Protein AF-A0A382XWC3-F1 (afdb_monomer)

Organism: NCBI:txid408172

Solvent-accessible surface area (backbone atoms only — not comparable to full-atom values): 7802 Å² total; per-residue (Å²): 135,81,82,85,75,78,82,78,72,97,61,86,46,73,66,57,49,52,51,48,48,70,73,66,54,62,66,80,67,69,74,65,76,71,93,67,71,87,77,62,79,82,80,73,81,84,57,98,76,73,51,72,69,55,53,49,58,57,54,60,39,31,88,66,60,92,92,63,77,82,90,62,53,86,86,63,60,82,65,39,48,73,59,50,51,52,49,53,51,52,50,49,54,46,72,76,36,83,48,70,73,55,54,47,51,58,58,52,48,58,53,52,54,51,68,75,75,108

InterPro domains:
  IPR006311 Twin-arginine translocation pathway, signal sequence [PS51318] (1-41)

Sequence (118 aa):
MAAHARRDGDGISRRSFARLLAAGGSAALLGKTGFAFERPAPLPQTPASPDEAFWRSVREQFPMPTNVSVMNAANLCPSSLPALEAMYENTKDVDGNPSFQNRAKMGEGKVNTRKILA

Foldseek 3Di:
DDDDDDPPDPDQDPVNVVVCPVVVDCPVVVPDDDPDDPAQDDQDPDDPDDDPVSVVSVVSQFPDDPPDDDPDPPPPHGDGVVVVVVVVVLVCQCVVDVDPVSVVVVVVVVVVVVVVVD

Radius of gyration: 25.12 Å; Cα contacts (8 Å, |Δi|>4): 28; chains: 1; bounding box: 53×58×64 Å

pLDDT: mean 82.53, std 16.06, range [37.34, 97.0]

Structure (mmCIF, N/CA/C/O backbone):
data_AF-A0A382XWC3-F1
#
_entry.id   AF-A0A382XWC3-F1
#
loop_
_atom_site.group_PDB
_atom_site.id
_atom_site.type_symbol
_atom_site.label_atom_id
_atom_site.label_alt_id
_atom_site.label_comp_id
_atom_site.label_asym_id
_atom_site.label_entity_id
_atom_site.label_seq_id
_atom_site.pdbx_PDB_ins_code
_atom_site.Cartn_x
_atom_site.Cartn_y
_atom_site.Cartn_z
_atom_site.occupancy
_atom_site.B_iso_or_equiv
_atom_site.auth_seq_id
_atom_site.auth_comp_id
_atom_site.auth_asym_id
_atom_site.auth_atom_id
_atom_site.pdbx_PDB_model_num
ATOM 1 N N . MET A 1 1 ? 34.381 -43.014 -46.987 1.00 37.34 1 MET A N 1
ATOM 2 C CA . MET A 1 1 ? 34.154 -43.193 -45.539 1.00 37.34 1 MET A CA 1
ATOM 3 C C . MET A 1 1 ? 33.486 -41.940 -44.989 1.00 37.34 1 MET A C 1
ATOM 5 O O . MET A 1 1 ? 34.043 -40.867 -45.143 1.00 37.34 1 MET A O 1
ATOM 9 N N . ALA A 1 2 ? 32.273 -42.133 -44.459 1.00 38.75 2 ALA A N 1
ATOM 10 C CA . ALA A 1 2 ? 31.451 -41.296 -43.575 1.00 38.75 2 ALA A CA 1
ATOM 11 C C . ALA A 1 2 ? 31.445 -39.759 -43.741 1.00 38.75 2 ALA A C 1
ATOM 13 O O . ALA A 1 2 ? 32.315 -39.048 -43.246 1.00 38.75 2 ALA A O 1
ATOM 14 N N . ALA A 1 3 ? 30.351 -39.252 -44.318 1.00 40.59 3 ALA A N 1
ATOM 15 C CA . ALA A 1 3 ? 29.879 -37.890 -44.099 1.00 40.59 3 ALA A CA 1
ATOM 16 C C . ALA A 1 3 ? 29.439 -37.730 -42.631 1.00 40.59 3 ALA A C 1
ATOM 18 O O . ALA A 1 3 ? 28.605 -38.493 -42.142 1.00 40.59 3 ALA A O 1
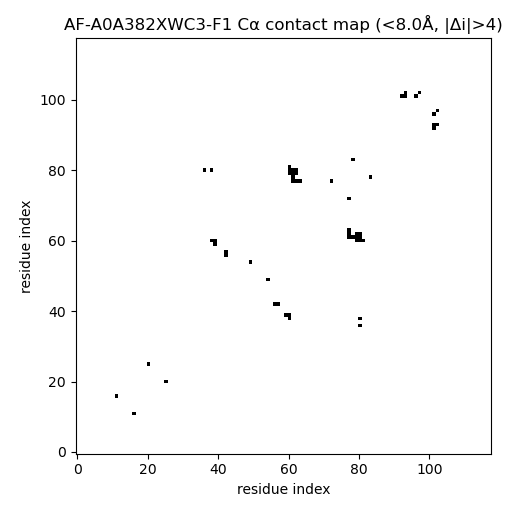ATOM 19 N N . HIS A 1 4 ? 29.993 -36.740 -41.930 1.00 38.38 4 HIS A N 1
ATOM 20 C CA . HIS A 1 4 ? 29.543 -36.359 -40.593 1.00 38.38 4 HIS A CA 1
ATOM 21 C C . HIS A 1 4 ? 28.141 -35.744 -40.683 1.00 38.38 4 HIS A C 1
ATOM 23 O O . HIS A 1 4 ? 27.975 -34.580 -41.051 1.00 38.38 4 HIS A O 1
ATOM 29 N N . ALA A 1 5 ? 27.126 -36.543 -40.351 1.00 47.28 5 ALA A N 1
ATOM 30 C CA . ALA A 1 5 ? 25.776 -36.063 -40.106 1.00 47.28 5 ALA A CA 1
ATOM 31 C C . ALA A 1 5 ? 25.809 -35.022 -38.975 1.00 47.28 5 ALA A C 1
ATOM 33 O O . ALA A 1 5 ? 26.353 -35.270 -37.894 1.00 47.28 5 ALA A O 1
ATOM 34 N N . ARG A 1 6 ? 25.246 -33.839 -39.240 1.00 48.06 6 ARG A N 1
ATOM 35 C CA . ARG A 1 6 ? 24.995 -32.827 -38.213 1.00 48.06 6 ARG A CA 1
ATOM 36 C C . ARG A 1 6 ? 24.064 -33.436 -37.165 1.00 48.06 6 ARG A C 1
ATOM 38 O O . ARG A 1 6 ? 23.028 -33.990 -37.514 1.00 48.06 6 ARG A O 1
ATOM 45 N N . ARG A 1 7 ? 24.434 -33.331 -35.886 1.00 52.31 7 ARG A N 1
ATOM 46 C CA . ARG A 1 7 ? 23.487 -33.520 -34.783 1.00 52.31 7 ARG A CA 1
ATOM 47 C C . ARG A 1 7 ? 22.491 -32.366 -34.842 1.00 52.31 7 ARG A C 1
ATOM 49 O O . ARG A 1 7 ? 22.808 -31.268 -34.389 1.00 52.31 7 ARG A O 1
ATOM 56 N N . ASP A 1 8 ? 21.323 -32.611 -35.417 1.00 52.09 8 ASP A N 1
ATOM 57 C CA . ASP A 1 8 ? 20.162 -31.763 -35.183 1.00 52.09 8 ASP A CA 1
ATOM 58 C C . ASP A 1 8 ? 19.783 -31.933 -33.709 1.00 52.09 8 ASP A C 1
ATOM 60 O O . ASP A 1 8 ? 19.476 -33.029 -33.248 1.00 52.09 8 ASP A O 1
ATOM 64 N N . GLY A 1 9 ? 19.955 -30.863 -32.935 1.00 56.34 9 GLY A N 1
ATOM 65 C CA . GLY A 1 9 ? 19.656 -30.861 -31.510 1.00 56.34 9 GLY A CA 1
ATOM 66 C C . GLY A 1 9 ? 18.159 -31.037 -31.276 1.00 56.34 9 GLY A C 1
ATOM 67 O O . GLY A 1 9 ? 17.361 -30.269 -31.813 1.00 56.34 9 GLY A O 1
ATOM 68 N N . ASP A 1 10 ? 17.812 -32.024 -30.450 1.00 62.78 10 ASP A N 1
ATOM 69 C CA . ASP A 1 10 ? 16.472 -32.320 -29.930 1.00 62.78 10 ASP A CA 1
ATOM 70 C C . ASP A 1 10 ? 15.902 -31.148 -29.114 1.00 62.78 10 ASP A C 1
ATOM 72 O O . ASP A 1 10 ? 15.874 -31.145 -27.883 1.00 62.78 10 ASP A O 1
ATOM 76 N N . GLY A 1 11 ? 15.453 -30.106 -29.806 1.00 68.19 11 GLY A N 1
ATOM 77 C CA . GLY A 1 11 ? 14.807 -28.950 -29.207 1.00 68.19 11 GLY A CA 1
ATOM 78 C C . GLY A 1 11 ? 13.677 -28.440 -30.087 1.00 68.19 11 GLY A C 1
ATOM 79 O O . GLY A 1 11 ? 13.766 -28.425 -31.316 1.00 68.19 11 GLY A O 1
ATOM 80 N N . ILE A 1 12 ? 12.595 -27.984 -29.459 1.00 78.69 12 ILE A N 1
ATOM 81 C CA . ILE A 1 12 ? 11.500 -27.321 -30.169 1.00 78.69 12 ILE A CA 1
ATOM 82 C C . ILE A 1 12 ? 12.063 -26.084 -30.884 1.00 78.69 12 ILE A C 1
ATOM 84 O O . ILE A 1 12 ? 12.542 -25.143 -30.252 1.00 78.69 12 ILE A O 1
ATOM 88 N N . SER A 1 13 ? 11.989 -26.066 -32.219 1.00 83.88 13 SER A N 1
ATOM 89 C CA . SER A 1 13 ? 12.416 -24.900 -32.999 1.00 83.88 13 SER A CA 1
ATOM 90 C C . SER A 1 13 ? 11.545 -23.677 -32.678 1.00 83.88 13 SER A C 1
ATOM 92 O O . SER A 1 13 ? 10.343 -23.809 -32.440 1.00 83.88 13 SER A O 1
ATOM 94 N N . ARG A 1 14 ? 12.108 -22.461 -32.763 1.00 81.69 14 ARG A N 1
ATOM 95 C CA . ARG A 1 14 ? 11.358 -21.198 -32.561 1.00 81.69 14 ARG A CA 1
ATOM 96 C C . ARG A 1 14 ? 10.089 -21.119 -33.419 1.00 81.69 14 ARG A C 1
ATOM 98 O O . ARG A 1 14 ? 9.064 -20.615 -32.975 1.00 81.69 14 ARG A O 1
ATOM 105 N N . ARG A 1 15 ? 10.152 -21.647 -34.646 1.00 82.88 15 ARG A N 1
ATOM 106 C CA . ARG A 1 15 ? 9.021 -21.700 -35.582 1.00 82.88 15 ARG A CA 1
ATOM 107 C C . ARG A 1 15 ? 7.958 -22.701 -35.131 1.00 82.88 15 ARG A C 1
ATOM 109 O O . ARG A 1 15 ? 6.772 -22.400 -35.226 1.00 82.88 15 ARG A O 1
ATOM 116 N N . SER A 1 16 ? 8.374 -23.872 -34.655 1.00 81.56 16 SER A N 1
ATOM 117 C CA . SER A 1 16 ? 7.466 -24.885 -34.106 1.00 81.56 16 SER A CA 1
ATOM 118 C C . SER A 1 16 ? 6.773 -24.364 -32.849 1.00 81.56 16 SER A C 1
ATOM 120 O O . SER A 1 16 ? 5.560 -24.492 -32.739 1.00 81.56 16 SER A O 1
ATOM 122 N N . PHE A 1 17 ? 7.514 -23.682 -31.971 1.00 83.25 17 PHE A N 1
ATOM 123 C CA . PHE A 1 17 ? 6.966 -22.997 -30.802 1.00 83.25 17 PHE A CA 1
ATOM 124 C C . PHE A 1 17 ? 5.944 -21.921 -31.191 1.00 83.25 17 PHE A C 1
ATOM 126 O O . PHE A 1 17 ? 4.836 -21.929 -30.672 1.00 83.25 17 PHE A O 1
ATOM 133 N N . ALA A 1 18 ? 6.265 -21.041 -32.147 1.00 85.44 18 ALA A N 1
ATOM 134 C CA . ALA A 1 18 ? 5.344 -19.994 -32.596 1.00 85.44 18 ALA A CA 1
ATOM 135 C C . ALA A 1 18 ? 4.052 -20.564 -33.206 1.00 85.44 18 ALA A C 1
ATOM 137 O O . ALA A 1 18 ? 2.973 -20.029 -32.970 1.00 85.44 18 ALA A O 1
ATOM 138 N N . ARG A 1 19 ? 4.146 -21.670 -33.958 1.00 82.94 19 ARG A N 1
ATOM 139 C CA . ARG A 1 19 ? 2.974 -22.373 -34.505 1.00 82.94 19 ARG A CA 1
ATOM 140 C C . ARG A 1 19 ? 2.124 -23.012 -33.409 1.00 82.94 19 ARG A C 1
ATOM 142 O O . ARG A 1 19 ? 0.909 -22.882 -33.456 1.00 82.94 19 ARG A O 1
ATOM 149 N N . LEU A 1 20 ? 2.754 -23.651 -32.422 1.00 81.25 20 LEU A N 1
ATOM 150 C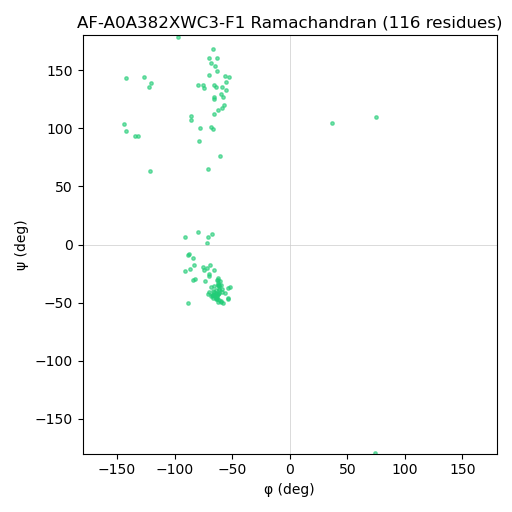 CA . LEU A 1 20 ? 2.078 -24.201 -31.243 1.00 81.25 20 LEU A CA 1
ATOM 151 C C . LEU A 1 20 ? 1.406 -23.106 -30.408 1.00 81.25 20 LEU A C 1
ATOM 153 O O . LEU A 1 20 ? 0.261 -23.274 -30.012 1.00 81.25 20 LEU A O 1
ATOM 157 N N . LEU A 1 21 ? 2.071 -21.970 -30.195 1.00 80.94 21 LEU A N 1
ATOM 158 C CA . LEU A 1 21 ? 1.520 -20.828 -29.465 1.00 80.94 21 LEU A CA 1
ATOM 159 C C . LEU A 1 21 ? 0.329 -20.198 -30.208 1.00 80.94 21 LEU A C 1
ATOM 161 O O . LEU A 1 21 ? -0.693 -19.908 -29.594 1.00 80.94 21 LEU A O 1
ATOM 165 N N . ALA A 1 22 ? 0.438 -20.029 -31.530 1.00 78.75 22 ALA A N 1
ATOM 166 C CA . ALA A 1 22 ? -0.633 -19.481 -32.362 1.00 78.75 22 ALA A CA 1
ATOM 167 C C . ALA A 1 22 ? -1.844 -20.424 -32.478 1.00 78.75 22 ALA A C 1
ATOM 169 O O . ALA A 1 22 ? -2.976 -19.952 -32.492 1.00 78.75 22 ALA A O 1
ATOM 170 N N . ALA A 1 23 ? -1.618 -21.740 -32.542 1.00 79.31 23 ALA A N 1
ATOM 171 C CA . ALA A 1 23 ? -2.687 -22.737 -32.619 1.00 79.31 23 ALA A CA 1
ATOM 172 C C . ALA A 1 23 ? -3.295 -23.084 -31.247 1.00 79.31 23 ALA A C 1
ATOM 174 O O . ALA A 1 23 ? -4.465 -23.445 -31.173 1.00 79.31 23 ALA A O 1
ATOM 175 N N . GLY A 1 24 ? -2.509 -22.991 -30.170 1.00 70.75 24 GLY A N 1
ATOM 176 C CA . GLY A 1 24 ? -2.887 -23.410 -28.816 1.00 70.75 24 GLY A CA 1
ATOM 177 C C . GLY A 1 24 ? -3.585 -22.342 -27.971 1.00 70.75 24 GLY A C 1
ATOM 178 O O . GLY A 1 24 ? -4.099 -22.671 -26.908 1.00 70.75 24 GLY A O 1
ATOM 179 N N . GLY A 1 25 ? -3.632 -21.088 -28.431 1.00 66.12 25 GLY A N 1
ATOM 180 C CA . GLY A 1 25 ? -4.357 -20.001 -27.773 1.00 66.12 25 GLY A CA 1
ATOM 181 C C . GLY A 1 25 ? -3.666 -19.473 -26.509 1.00 66.12 25 GLY A C 1
ATOM 182 O O . GLY A 1 25 ? -3.679 -20.088 -25.448 1.00 66.12 25 GLY A O 1
ATOM 183 N N . SER A 1 26 ? -3.136 -18.253 -26.579 1.00 59.47 26 SER A N 1
ATOM 184 C CA . SER A 1 26 ? -2.465 -17.550 -25.469 1.00 59.47 26 SER A CA 1
ATOM 185 C C . SER A 1 26 ? -3.383 -17.148 -24.298 1.00 59.47 26 SER A C 1
ATOM 187 O O . SER A 1 26 ? -2.953 -16.411 -23.412 1.00 59.47 26 SER A O 1
ATOM 189 N N . ALA A 1 27 ? -4.640 -17.601 -24.267 1.00 61.34 27 ALA A N 1
ATOM 190 C CA . ALA A 1 27 ? -5.639 -17.186 -23.279 1.00 61.34 27 ALA A CA 1
ATOM 191 C C . ALA A 1 27 ? -5.210 -17.501 -21.833 1.00 61.34 27 ALA A C 1
ATOM 193 O O . ALA A 1 27 ? -5.441 -16.696 -20.935 1.00 61.34 27 ALA A O 1
ATOM 194 N N . ALA A 1 28 ? -4.493 -18.611 -21.616 1.00 58.22 28 ALA A N 1
ATOM 195 C CA . ALA A 1 28 ? -3.960 -18.974 -20.299 1.00 58.22 28 ALA A CA 1
ATOM 196 C C . ALA A 1 28 ? -2.787 -18.084 -19.831 1.00 58.22 28 ALA A C 1
ATOM 198 O O . ALA A 1 28 ? -2.508 -18.020 -18.636 1.00 58.22 28 ALA A O 1
ATOM 199 N N . LEU A 1 29 ? -2.107 -17.385 -20.750 1.00 57.56 29 LEU A N 1
ATOM 200 C CA . LEU A 1 29 ? -0.998 -16.471 -20.440 1.00 57.56 29 LEU A CA 1
ATOM 201 C C . LEU A 1 29 ? -1.472 -15.029 -20.212 1.00 57.56 29 LEU A C 1
ATOM 203 O O . LEU A 1 29 ? -0.795 -14.264 -19.533 1.00 57.56 29 LEU A O 1
ATOM 207 N N . LEU A 1 30 ? -2.643 -14.668 -20.740 1.00 58.22 30 LEU A N 1
ATOM 208 C CA . LEU A 1 30 ? -3.231 -13.334 -20.583 1.00 58.22 30 LEU A CA 1
ATOM 209 C C . LEU A 1 30 ? -3.835 -13.100 -19.186 1.00 58.22 30 LEU A C 1
ATOM 211 O O . LEU A 1 30 ? -4.013 -11.954 -18.793 1.00 58.22 30 LEU A O 1
ATOM 215 N N . GLY A 1 31 ? -4.134 -14.162 -18.430 1.00 52.28 31 GLY A N 1
ATOM 216 C CA . GLY A 1 31 ? -4.844 -14.064 -17.147 1.00 52.28 31 GLY A CA 1
ATOM 217 C C . GLY A 1 31 ? -3.980 -13.830 -15.902 1.00 52.28 31 GLY A C 1
ATOM 218 O O . GLY A 1 31 ? -4.531 -13.613 -14.829 1.00 52.28 31 GLY A O 1
ATOM 219 N N . LYS A 1 32 ? -2.643 -13.890 -15.994 1.00 51.56 32 LYS A N 1
ATOM 220 C CA . LYS A 1 32 ? -1.742 -13.749 -14.830 1.00 51.56 32 LYS A CA 1
ATOM 221 C C . LYS A 1 32 ? -0.767 -12.589 -15.002 1.00 51.56 32 LYS A C 1
ATOM 223 O O . LYS A 1 32 ? 0.447 -12.772 -15.060 1.00 51.56 32 LYS A O 1
ATOM 228 N N . THR A 1 33 ? -1.290 -11.373 -15.080 1.00 51.94 33 THR A N 1
ATOM 229 C CA . THR A 1 33 ? -0.467 -10.164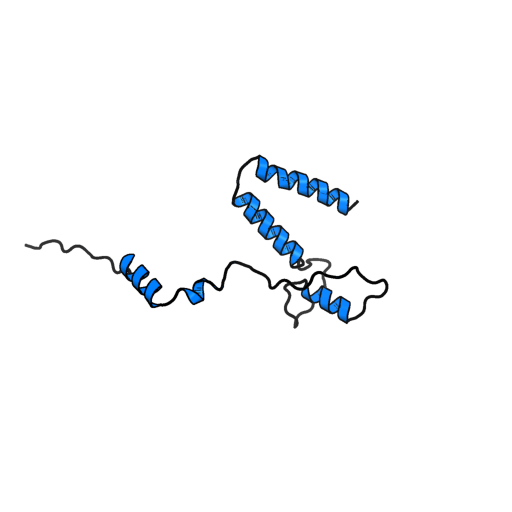 -14.993 1.00 51.94 33 THR A CA 1
ATOM 230 C C . THR A 1 33 ? -0.116 -9.881 -13.528 1.00 51.94 33 THR A C 1
ATOM 232 O O . THR A 1 33 ? -0.829 -9.163 -12.837 1.00 51.94 33 THR A O 1
ATOM 235 N N . GLY A 1 34 ? 0.998 -10.449 -13.058 1.00 56.88 34 GLY A N 1
ATOM 236 C CA . GLY A 1 34 ? 1.651 -10.071 -11.797 1.00 56.88 34 GLY A CA 1
ATOM 237 C C . GLY A 1 34 ? 0.970 -10.534 -10.502 1.00 56.88 34 GLY A C 1
ATOM 238 O O . GLY A 1 34 ? -0.059 -11.204 -10.512 1.00 56.88 34 GLY A O 1
ATOM 239 N N . PHE A 1 35 ? 1.579 -10.172 -9.367 1.00 53.88 35 PHE A N 1
ATOM 240 C CA . PHE A 1 35 ? 0.972 -10.264 -8.034 1.00 53.88 35 PHE A CA 1
ATOM 241 C C . PHE A 1 35 ? -0.123 -9.195 -7.897 1.00 53.88 35 PHE A C 1
ATOM 243 O O . PHE A 1 35 ? 0.030 -8.229 -7.156 1.00 53.88 35 PHE A O 1
ATOM 250 N N . ALA A 1 36 ? -1.189 -9.306 -8.686 1.00 59.25 36 ALA A N 1
ATOM 251 C CA . ALA A 1 36 ? -2.370 -8.483 -8.498 1.00 59.25 36 ALA A CA 1
ATOM 252 C C . ALA A 1 36 ? -3.151 -9.088 -7.330 1.00 59.25 36 ALA A C 1
ATOM 254 O O . ALA A 1 36 ? -3.811 -10.117 -7.480 1.00 59.25 36 ALA A O 1
ATOM 255 N N . PHE A 1 37 ? -3.006 -8.492 -6.149 1.00 65.81 37 PHE A N 1
ATOM 256 C CA . PHE A 1 37 ? -3.913 -8.787 -5.053 1.00 65.81 37 PHE A CA 1
ATOM 257 C C . PHE A 1 37 ? -5.308 -8.311 -5.464 1.00 65.81 37 PHE A C 1
ATOM 259 O O . PHE A 1 37 ? -5.459 -7.237 -6.049 1.00 65.81 37 PHE A O 1
ATOM 266 N N . GLU A 1 38 ? -6.329 -9.127 -5.210 1.00 72.31 38 GLU A N 1
ATOM 267 C CA . GLU A 1 38 ? -7.700 -8.653 -5.347 1.00 72.31 38 GLU A CA 1
ATOM 268 C C . GLU A 1 38 ? -7.884 -7.526 -4.334 1.00 72.31 38 GLU A C 1
ATOM 270 O O . GLU A 1 38 ? -7.702 -7.723 -3.132 1.00 72.31 38 GLU A O 1
ATOM 275 N N . ARG A 1 39 ? -8.123 -6.315 -4.839 1.00 74.56 39 ARG A N 1
ATOM 276 C CA . ARG A 1 39 ? -8.103 -5.113 -4.017 1.00 74.56 39 ARG A CA 1
ATOM 277 C C . ARG A 1 39 ? -9.476 -4.928 -3.374 1.00 74.56 39 ARG A C 1
ATOM 279 O O . ARG A 1 39 ? -10.424 -4.610 -4.099 1.00 74.56 39 ARG A O 1
ATOM 286 N N . PRO A 1 40 ? -9.599 -5.100 -2.048 1.00 83.25 40 PRO A N 1
ATOM 287 C CA . PRO A 1 40 ? -10.845 -4.822 -1.353 1.00 83.25 40 PRO A CA 1
ATOM 288 C C . PRO A 1 40 ? -11.195 -3.335 -1.478 1.00 83.25 40 PRO A C 1
ATOM 290 O O . PRO A 1 40 ? -10.341 -2.491 -1.772 1.00 83.25 40 PRO A O 1
ATOM 293 N N . ALA A 1 41 ? -12.466 -3.005 -1.257 1.00 87.75 41 ALA A N 1
ATOM 294 C CA . ALA A 1 41 ? -12.910 -1.618 -1.273 1.00 87.75 41 ALA A CA 1
ATOM 295 C C . ALA A 1 41 ? -12.093 -0.773 -0.269 1.00 87.75 41 ALA A C 1
ATOM 297 O O . ALA A 1 41 ? -11.728 -1.280 0.800 1.00 87.75 41 ALA A O 1
ATOM 298 N N . PRO A 1 42 ? -11.800 0.507 -0.581 1.00 90.38 42 PRO A N 1
ATOM 299 C CA . PRO A 1 42 ? -11.168 1.408 0.373 1.00 90.38 42 PRO A CA 1
ATOM 300 C C . PRO A 1 42 ? -11.971 1.481 1.670 1.00 90.38 42 PRO A C 1
ATOM 302 O O . PRO A 1 42 ? -13.202 1.543 1.641 1.00 90.38 42 PRO A O 1
ATOM 305 N N . LEU A 1 43 ? -11.271 1.506 2.804 1.00 92.25 43 LEU A N 1
ATOM 306 C CA . LEU A 1 43 ? -11.929 1.658 4.095 1.00 92.25 43 LEU A CA 1
ATOM 307 C C . LEU A 1 43 ? -12.587 3.042 4.200 1.00 92.25 43 LEU A C 1
ATOM 309 O O . LEU A 1 43 ? -11.963 4.043 3.829 1.00 92.25 43 LEU A O 1
ATOM 313 N N . PRO A 1 44 ? -13.818 3.130 4.734 1.00 91.44 44 PRO A N 1
ATOM 314 C CA . PRO A 1 44 ? -14.384 4.410 5.124 1.00 91.44 44 PRO A CA 1
ATOM 315 C C . PRO A 1 44 ? -13.596 4.996 6.304 1.00 91.44 44 PRO A C 1
ATOM 317 O O . PRO A 1 44 ? -12.805 4.310 6.957 1.00 91.44 44 PRO A O 1
ATOM 320 N N . GLN A 1 45 ? -13.840 6.270 6.616 1.00 92.75 45 GLN A N 1
ATOM 321 C CA . GLN A 1 45 ? -13.332 6.861 7.852 1.00 92.75 45 GLN A CA 1
ATOM 322 C C . GLN A 1 45 ? -13.785 6.024 9.056 1.00 92.75 45 GLN A C 1
ATOM 324 O O . GLN A 1 45 ? -14.964 5.681 9.161 1.00 92.75 45 GLN A O 1
ATOM 329 N N . THR A 1 46 ? -12.855 5.717 9.965 1.00 94.81 46 THR A N 1
ATOM 330 C CA . THR A 1 46 ? -13.157 4.946 11.174 1.00 94.81 46 THR A CA 1
ATOM 331 C C . THR A 1 46 ? -14.252 5.650 11.985 1.00 94.81 46 THR A C 1
ATOM 333 O O . THR A 1 46 ? -14.056 6.801 12.391 1.00 94.81 46 THR A O 1
ATOM 336 N N . PRO A 1 47 ? -15.402 4.997 12.228 1.00 95.69 47 PRO A N 1
ATOM 337 C CA . PRO A 1 47 ? -16.473 5.572 13.031 1.00 95.69 47 PRO A CA 1
ATOM 338 C C . PRO A 1 47 ? -16.077 5.643 14.513 1.00 95.69 47 PRO A C 1
ATOM 340 O O . PRO A 1 47 ? -15.202 4.912 14.973 1.00 95.69 47 PRO A O 1
ATOM 343 N N . ALA A 1 48 ? -16.761 6.490 15.288 1.00 97.00 48 ALA A N 1
ATOM 344 C CA . ALA A 1 48 ? -16.505 6.631 16.727 1.00 97.00 48 ALA A CA 1
ATOM 345 C C . ALA A 1 48 ? -16.770 5.335 17.521 1.00 97.00 48 ALA A C 1
ATOM 347 O O . ALA A 1 48 ? -16.132 5.091 18.541 1.00 97.00 48 ALA A O 1
ATOM 348 N N . SER A 1 49 ? -17.698 4.501 17.043 1.00 96.69 49 SER A N 1
ATOM 349 C CA . SER A 1 49 ? -17.978 3.170 17.582 1.00 96.69 49 SER A CA 1
ATOM 350 C C . SER A 1 49 ? -18.021 2.169 16.423 1.00 96.69 49 SER A C 1
ATOM 352 O O . SER A 1 49 ? -19.047 2.067 15.749 1.00 96.69 49 SER A O 1
ATOM 354 N N . PRO A 1 50 ? -16.895 1.503 16.114 1.00 96.25 50 PRO A N 1
ATOM 355 C CA . PRO A 1 50 ? -16.836 0.541 15.022 1.00 96.25 50 PRO A CA 1
ATOM 356 C C . PRO A 1 50 ? -17.532 -0.772 15.371 1.00 96.25 50 PRO A C 1
ATOM 358 O O . PRO A 1 50 ? -17.315 -1.332 16.447 1.00 96.25 50 PRO A O 1
ATOM 361 N N . ASP A 1 51 ? -18.337 -1.268 14.437 1.00 96.75 51 ASP A N 1
ATOM 362 C CA . ASP A 1 51 ? -19.060 -2.530 14.546 1.00 96.75 51 ASP A CA 1
ATOM 363 C C . ASP A 1 51 ? -18.318 -3.688 13.854 1.00 96.75 51 ASP A C 1
ATOM 365 O O . ASP A 1 51 ? -17.251 -3.531 13.256 1.00 96.75 51 ASP A O 1
ATOM 369 N N . GLU A 1 52 ? -18.892 -4.888 13.936 1.00 96.19 52 GLU A N 1
ATOM 370 C CA . GLU A 1 52 ? -18.302 -6.095 13.349 1.00 96.19 52 GLU A CA 1
ATOM 371 C C . GLU A 1 52 ? -18.197 -6.023 11.816 1.00 96.19 52 GLU A C 1
ATOM 373 O O . GLU A 1 52 ? -17.282 -6.596 11.221 1.00 96.19 52 GLU A O 1
ATOM 378 N N . ALA A 1 53 ? -19.112 -5.307 11.155 1.00 94.62 53 ALA A N 1
ATOM 379 C CA . ALA A 1 53 ? -19.066 -5.120 9.709 1.00 94.62 53 ALA A CA 1
ATOM 380 C C . ALA A 1 53 ? -17.855 -4.266 9.310 1.00 94.62 53 ALA A C 1
ATOM 382 O O . ALA A 1 53 ? -17.114 -4.630 8.391 1.00 94.62 53 ALA A O 1
ATOM 383 N N . PHE A 1 54 ? -17.595 -3.185 10.049 1.00 96.06 54 PHE A N 1
ATOM 384 C CA . PHE A 1 54 ? -16.385 -2.394 9.882 1.00 96.06 54 PHE A CA 1
ATOM 385 C C . PHE A 1 54 ? -15.129 -3.243 10.114 1.00 96.06 54 PHE A C 1
ATOM 387 O O . PHE A 1 54 ? -14.249 -3.270 9.252 1.00 96.06 54 PHE A O 1
ATOM 394 N N . TRP A 1 55 ? -15.048 -3.999 11.213 1.00 93.94 55 TRP A N 1
ATOM 395 C CA . TRP A 1 55 ? -13.868 -4.828 11.497 1.00 93.94 55 TRP A CA 1
ATOM 396 C C . TRP A 1 55 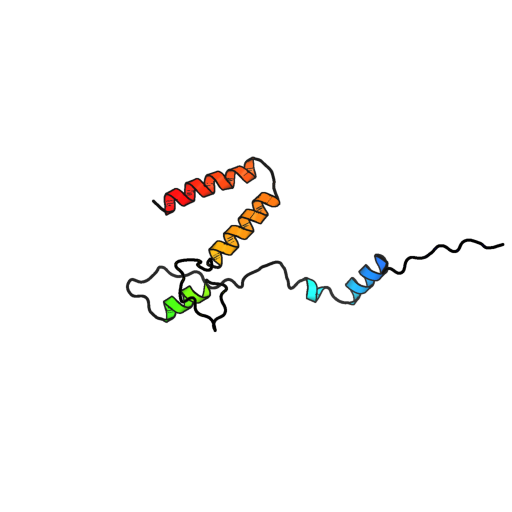? -13.625 -5.915 10.449 1.00 93.94 55 TRP A C 1
ATOM 398 O O . TRP A 1 55 ? -12.472 -6.197 10.112 1.00 93.94 55 TRP A O 1
ATOM 408 N N . ARG A 1 56 ? -14.687 -6.468 9.859 1.00 92.31 56 ARG A N 1
ATOM 409 C CA . ARG A 1 56 ? -14.578 -7.385 8.720 1.00 92.31 56 ARG A CA 1
ATOM 410 C C . ARG A 1 56 ? -13.977 -6.703 7.495 1.00 92.31 56 ARG A C 1
ATOM 412 O O . ARG A 1 56 ? -13.047 -7.253 6.912 1.00 92.31 56 ARG A O 1
ATOM 419 N N . SER A 1 57 ? -14.415 -5.484 7.175 1.00 93.50 57 SER A N 1
ATOM 420 C CA . SER A 1 57 ? -13.829 -4.711 6.069 1.00 93.50 57 SER A CA 1
ATOM 421 C C . SER A 1 57 ? -12.345 -4.397 6.301 1.00 93.50 57 SER A C 1
ATOM 423 O O . SER A 1 57 ? -11.553 -4.439 5.362 1.00 93.50 57 SER A O 1
ATOM 425 N N . VAL A 1 58 ? -11.938 -4.165 7.558 1.00 93.44 58 VAL A N 1
ATOM 426 C CA . VAL A 1 58 ? -10.526 -4.010 7.946 1.00 93.44 58 VAL A CA 1
ATOM 427 C C . VAL A 1 58 ? -9.767 -5.325 7.766 1.00 93.44 58 VAL A C 1
ATOM 429 O O . VAL A 1 58 ? -8.662 -5.319 7.227 1.00 93.44 58 VAL A O 1
ATOM 432 N N . ARG A 1 59 ? -10.345 -6.464 8.167 1.00 91.19 59 ARG A N 1
ATOM 433 C CA . ARG A 1 59 ? -9.725 -7.794 8.036 1.00 91.19 59 ARG A CA 1
ATOM 434 C C . ARG A 1 59 ? -9.460 -8.179 6.580 1.00 91.19 59 ARG A C 1
ATOM 436 O O . ARG A 1 59 ? -8.445 -8.831 6.319 1.00 91.19 59 ARG A O 1
ATOM 443 N N . GLU A 1 60 ? -10.344 -7.776 5.672 1.00 91.94 60 GLU A N 1
ATOM 444 C CA . GLU A 1 60 ? -10.225 -7.981 4.222 1.00 91.94 60 GLU A CA 1
ATOM 445 C C . GLU A 1 60 ? -9.050 -7.204 3.609 1.00 91.94 60 GLU A C 1
ATOM 447 O O . GLU A 1 60 ? -8.511 -7.624 2.590 1.00 91.94 60 GLU A O 1
ATOM 452 N N . GLN A 1 61 ? -8.563 -6.143 4.266 1.00 93.25 61 GLN A N 1
ATOM 453 C CA . GLN A 1 61 ? -7.368 -5.406 3.832 1.00 93.25 61 GLN A CA 1
ATOM 454 C C . GLN A 1 61 ? -6.060 -6.175 4.047 1.00 93.25 61 GLN A C 1
ATOM 456 O O . GLN A 1 61 ? -4.998 -5.625 3.773 1.00 93.25 61 GLN A O 1
ATOM 461 N N . PHE A 1 62 ? -6.082 -7.404 4.566 1.00 92.19 62 PHE A N 1
ATOM 462 C CA . PHE A 1 62 ? -4.880 -8.193 4.829 1.00 92.19 62 PHE A CA 1
ATOM 463 C C . PHE A 1 62 ? -4.914 -9.504 4.040 1.00 92.19 62 PHE A C 1
ATOM 465 O O . PHE A 1 62 ? -5.938 -10.187 4.049 1.00 92.19 62 PHE A O 1
ATOM 472 N N . PRO A 1 63 ? -3.782 -9.948 3.461 1.00 90.12 63 PRO A N 1
ATOM 473 C CA . PRO A 1 63 ? -3.718 -11.153 2.624 1.00 90.12 63 PRO A CA 1
ATOM 474 C C . PRO A 1 63 ? -3.874 -12.473 3.404 1.00 90.12 63 PRO A C 1
ATOM 476 O O . PRO A 1 63 ? -3.665 -13.553 2.856 1.00 90.12 63 PRO A O 1
ATOM 479 N N . MET A 1 64 ? -4.173 -12.419 4.702 1.00 88.19 64 MET A N 1
ATOM 480 C CA . MET A 1 64 ? -4.210 -13.611 5.540 1.00 88.19 64 MET A CA 1
ATOM 481 C C . MET A 1 64 ? -5.472 -14.447 5.295 1.00 88.19 64 MET A C 1
ATOM 483 O O . MET A 1 64 ? -6.564 -13.868 5.314 1.00 88.19 64 MET A O 1
ATOM 487 N N . PRO A 1 65 ? -5.362 -15.789 5.222 1.00 87.88 65 PRO A N 1
ATOM 488 C CA . PRO A 1 65 ? -6.509 -16.685 5.076 1.00 87.88 65 PRO A CA 1
ATOM 489 C C . PRO A 1 65 ? -7.593 -16.437 6.131 1.00 87.88 65 PRO A C 1
ATOM 491 O O . PRO A 1 65 ? -7.294 -16.138 7.286 1.00 87.88 65 PRO A O 1
ATOM 494 N N . THR A 1 66 ? -8.863 -16.572 5.756 1.00 84.69 66 THR A N 1
ATOM 495 C CA . THR A 1 66 ? -10.005 -16.295 6.649 1.00 84.69 66 THR A CA 1
ATOM 496 C C . THR A 1 66 ? -10.151 -17.306 7.786 1.00 84.69 66 THR A C 1
ATOM 498 O O . THR A 1 66 ? -10.798 -17.014 8.785 1.00 84.69 66 THR A O 1
ATOM 501 N N . ASN A 1 67 ? -9.523 -18.477 7.662 1.00 87.94 67 ASN A N 1
ATOM 502 C CA . ASN A 1 67 ? -9.517 -19.530 8.674 1.00 87.94 67 ASN A CA 1
ATOM 503 C C . ASN A 1 67 ? -8.337 -19.436 9.658 1.00 87.94 67 ASN A C 1
ATOM 505 O O . ASN A 1 67 ? -8.162 -20.346 10.467 1.00 87.94 67 ASN A O 1
ATOM 509 N N . VAL A 1 68 ? -7.523 -18.375 9.594 1.00 87.44 68 VAL A N 1
ATOM 510 C CA . VAL A 1 68 ? -6.432 -18.138 10.547 1.00 87.44 68 VAL A CA 1
ATOM 511 C C . VAL A 1 68 ? -6.523 -16.750 11.176 1.00 87.44 68 VAL A C 1
ATOM 513 O O . VAL A 1 68 ? -6.876 -15.756 10.529 1.00 87.44 68 VAL A O 1
ATOM 516 N N . SER A 1 69 ? -6.147 -16.697 12.452 1.00 85.88 69 SER A N 1
ATOM 517 C CA . SER A 1 69 ? -6.153 -15.488 13.275 1.00 85.88 69 SER A CA 1
ATOM 518 C C . SER A 1 69 ? -4.755 -15.214 13.815 1.00 85.88 69 SER A C 1
ATOM 520 O O . SER A 1 69 ? -4.084 -16.116 14.316 1.00 85.88 69 SER A O 1
ATOM 522 N N . VAL A 1 70 ? -4.318 -13.955 13.754 1.00 84.69 70 VAL A N 1
ATOM 523 C CA . VAL A 1 70 ? -3.068 -13.521 14.391 1.00 84.69 70 VAL A CA 1
ATOM 524 C C . VAL A 1 70 ? -3.370 -13.178 15.836 1.00 84.69 70 VAL A C 1
ATOM 526 O O . VAL A 1 70 ? -3.991 -12.162 16.126 1.00 84.69 70 VAL A O 1
ATOM 529 N N . MET A 1 71 ? -2.926 -14.045 16.742 1.00 85.94 71 MET A N 1
ATOM 530 C CA . MET A 1 71 ? -3.105 -13.839 18.182 1.00 85.94 71 MET A CA 1
ATOM 531 C C . MET A 1 71 ? -2.031 -12.928 18.789 1.00 85.94 71 MET A C 1
ATOM 533 O O . MET A 1 71 ? -2.225 -12.390 19.873 1.00 85.94 71 MET A O 1
ATOM 537 N N . ASN A 1 72 ? -0.908 -12.732 18.089 1.00 85.06 72 ASN A N 1
ATOM 538 C CA . ASN A 1 72 ? 0.147 -11.806 18.486 1.00 85.06 72 ASN A CA 1
ATOM 539 C C . ASN A 1 72 ? 0.609 -10.974 17.286 1.00 85.06 72 ASN A C 1
ATOM 541 O O . ASN A 1 72 ? 1.499 -11.374 16.538 1.00 85.06 72 ASN A O 1
ATOM 545 N N . ALA A 1 73 ? 0.003 -9.801 17.129 1.00 80.94 73 ALA A N 1
ATOM 546 C CA . ALA A 1 73 ? 0.389 -8.837 16.107 1.00 80.94 73 ALA A CA 1
ATOM 547 C C . ALA A 1 73 ? 1.572 -7.946 16.547 1.00 80.94 73 ALA A C 1
ATOM 549 O O . ALA A 1 73 ? 2.172 -7.276 15.719 1.00 80.94 73 ALA A O 1
ATOM 550 N N . ALA A 1 74 ? 1.963 -7.943 17.824 1.00 79.50 74 ALA A N 1
ATOM 551 C CA . ALA A 1 74 ? 2.987 -7.022 18.324 1.00 79.50 74 ALA A CA 1
ATOM 552 C C . ALA A 1 74 ? 4.408 -7.342 17.816 1.00 79.50 74 ALA A C 1
ATOM 554 O O . ALA A 1 74 ? 5.228 -6.436 17.702 1.00 79.50 74 ALA A O 1
ATOM 555 N N . ASN A 1 75 ? 4.697 -8.607 17.488 1.00 80.25 75 ASN A N 1
ATOM 556 C CA . ASN A 1 75 ? 6.025 -9.022 17.018 1.00 80.25 75 ASN A CA 1
ATOM 557 C C . ASN A 1 75 ? 6.177 -8.898 15.498 1.00 80.25 75 ASN A C 1
ATOM 559 O O . ASN A 1 75 ? 7.158 -8.345 15.007 1.00 80.25 75 ASN A O 1
ATOM 563 N N . LEU A 1 76 ? 5.216 -9.446 14.751 1.00 75.31 76 LEU A N 1
ATOM 564 C CA . LEU A 1 76 ? 5.194 -9.380 13.297 1.00 75.31 76 LEU A CA 1
ATOM 565 C C . LEU A 1 76 ? 3.747 -9.244 12.827 1.00 75.31 76 LEU A C 1
ATOM 567 O O . LEU A 1 76 ? 2.982 -10.208 12.828 1.00 75.31 76 LEU A O 1
ATOM 571 N N . CYS A 1 77 ? 3.383 -8.029 12.426 1.00 84.25 77 CYS A N 1
ATOM 572 C CA . CYS A 1 77 ? 2.110 -7.771 11.770 1.00 84.25 77 CYS A CA 1
ATOM 573 C C . CYS A 1 77 ? 2.193 -8.168 10.293 1.00 84.25 77 CYS A C 1
ATOM 575 O O . CYS A 1 77 ? 3.160 -7.786 9.625 1.00 84.25 77 CYS A O 1
ATOM 577 N N . PRO A 1 78 ? 1.166 -8.828 9.730 1.00 88.31 78 PRO A N 1
ATOM 578 C CA . PRO A 1 78 ? 0.989 -8.797 8.286 1.00 88.31 78 PRO A CA 1
ATOM 579 C C . PRO A 1 78 ? 0.831 -7.336 7.845 1.00 88.31 78 PRO A C 1
ATOM 581 O O . PRO A 1 78 ? 0.100 -6.565 8.469 1.00 88.31 78 PRO A O 1
ATOM 584 N N . SER A 1 79 ? 1.506 -6.938 6.772 1.00 92.06 79 SER A N 1
ATOM 585 C CA . SER A 1 79 ? 1.223 -5.650 6.138 1.00 92.06 79 SER A CA 1
ATOM 586 C C . SER A 1 79 ? -0.141 -5.701 5.449 1.00 92.06 79 SER A C 1
ATOM 588 O O . SER A 1 79 ? -0.540 -6.742 4.920 1.00 92.06 79 SER A O 1
ATOM 590 N N . SER A 1 80 ? -0.857 -4.578 5.449 1.00 92.31 80 SER A N 1
ATOM 591 C CA . SER A 1 80 ? -2.091 -4.454 4.676 1.00 92.31 80 SER A CA 1
ATOM 592 C C . SER A 1 80 ? -1.793 -4.465 3.173 1.00 92.31 80 SER A C 1
ATOM 594 O O . SER A 1 80 ? -0.695 -4.109 2.736 1.00 92.31 80 SER A O 1
ATOM 596 N N . LEU A 1 81 ? -2.781 -4.853 2.371 1.00 92.94 81 LEU A N 1
ATOM 597 C CA . LEU A 1 81 ? -2.704 -4.906 0.915 1.00 92.94 81 LEU A CA 1
ATOM 598 C C . LEU A 1 81 ? -2.263 -3.563 0.310 1.00 92.94 81 LEU A C 1
ATOM 600 O O . LEU A 1 81 ? -1.303 -3.587 -0.457 1.00 92.94 81 LEU A O 1
ATOM 604 N N . PRO A 1 82 ? -2.802 -2.388 0.709 1.00 91.75 82 PRO A N 1
ATOM 605 C CA . PRO A 1 82 ? -2.328 -1.111 0.167 1.00 91.75 82 PRO A CA 1
ATOM 606 C C . PRO A 1 82 ? -0.851 -0.822 0.474 1.00 91.75 82 PRO A C 1
ATOM 608 O O . PRO A 1 82 ? -0.146 -0.242 -0.349 1.00 91.75 82 PRO A O 1
ATOM 611 N N . ALA A 1 83 ? -0.359 -1.236 1.648 1.00 92.38 83 ALA A N 1
ATOM 612 C CA . ALA A 1 83 ? 1.047 -1.065 2.008 1.00 92.38 83 ALA A CA 1
ATOM 613 C C . ALA A 1 83 ? 1.959 -1.989 1.185 1.00 92.38 83 ALA A C 1
ATOM 615 O O . ALA A 1 83 ? 3.017 -1.559 0.723 1.00 92.38 83 ALA A O 1
ATOM 616 N N . LEU A 1 84 ? 1.538 -3.240 0.969 1.00 93.88 84 LEU A N 1
ATOM 617 C CA . LEU A 1 84 ? 2.246 -4.192 0.112 1.00 93.88 84 LEU A CA 1
ATOM 618 C C . LEU A 1 84 ? 2.278 -3.717 -1.342 1.00 93.88 84 LEU A C 1
ATOM 620 O O . LEU A 1 84 ? 3.344 -3.709 -1.950 1.00 93.88 84 LEU A O 1
ATOM 624 N N . GLU A 1 85 ? 1.143 -3.279 -1.886 1.00 91.81 85 GLU A N 1
ATOM 625 C CA . GLU A 1 85 ? 1.049 -2.725 -3.240 1.00 91.81 85 GLU A CA 1
ATOM 626 C C . GLU A 1 85 ? 1.980 -1.525 -3.409 1.00 91.81 85 GLU A C 1
ATOM 628 O O . GLU A 1 85 ? 2.810 -1.520 -4.315 1.00 91.81 85 GLU A O 1
ATOM 633 N N . ALA A 1 86 ? 1.922 -0.550 -2.496 1.00 92.31 86 ALA A N 1
ATOM 634 C CA . ALA A 1 86 ? 2.808 0.609 -2.540 1.00 92.31 86 ALA A CA 1
ATOM 635 C C . ALA A 1 86 ? 4.288 0.201 -2.487 1.00 92.31 86 ALA A C 1
ATOM 637 O O . ALA A 1 86 ? 5.107 0.761 -3.213 1.00 92.31 86 ALA A O 1
ATOM 638 N N . MET A 1 87 ? 4.649 -0.778 -1.656 1.00 94.31 87 MET A N 1
ATOM 639 C CA . MET A 1 87 ? 6.017 -1.291 -1.584 1.00 94.31 87 MET A CA 1
ATOM 640 C C . MET A 1 87 ? 6.450 -1.920 -2.917 1.00 94.31 87 MET A C 1
ATOM 642 O O . MET A 1 87 ? 7.480 -1.517 -3.455 1.00 94.31 87 MET A O 1
ATOM 646 N N . TYR A 1 88 ? 5.643 -2.811 -3.503 1.00 94.38 88 TYR A N 1
ATOM 647 C CA . TYR A 1 88 ? 5.967 -3.456 -4.780 1.00 94.38 88 TYR A CA 1
ATOM 648 C C . TYR A 1 88 ? 6.051 -2.460 -5.939 1.00 94.38 88 TYR A C 1
ATOM 650 O O . TYR A 1 88 ? 6.958 -2.567 -6.763 1.00 94.38 88 TYR A O 1
ATOM 658 N N . GLU A 1 89 ? 5.133 -1.498 -6.015 1.00 93.00 89 GLU A N 1
ATOM 659 C CA . GLU A 1 89 ? 5.144 -0.483 -7.072 1.00 93.00 89 GLU A CA 1
ATOM 660 C C . GLU A 1 89 ? 6.352 0.450 -6.950 1.00 93.00 89 GLU A C 1
ATOM 662 O O . GLU A 1 89 ? 7.006 0.724 -7.954 1.00 93.00 89 GLU A O 1
ATOM 667 N N . ASN A 1 90 ? 6.733 0.856 -5.735 1.00 94.06 90 ASN A N 1
ATOM 668 C CA . ASN A 1 90 ? 7.957 1.637 -5.533 1.00 94.06 90 ASN A CA 1
ATOM 669 C C . ASN A 1 90 ? 9.215 0.841 -5.915 1.00 94.06 90 ASN A C 1
ATOM 671 O O . ASN A 1 90 ? 10.124 1.398 -6.529 1.00 94.06 90 ASN A O 1
ATOM 675 N N . THR A 1 91 ? 9.273 -0.459 -5.602 1.00 94.12 91 THR A N 1
ATOM 676 C CA . THR A 1 91 ? 10.381 -1.323 -6.040 1.00 94.12 91 THR A CA 1
ATOM 677 C C . THR A 1 91 ? 10.459 -1.389 -7.564 1.00 94.12 91 THR A C 1
ATOM 679 O O . THR A 1 91 ? 11.525 -1.156 -8.129 1.00 94.12 91 THR A O 1
ATOM 682 N N . LYS A 1 92 ? 9.330 -1.627 -8.247 1.00 94.62 92 LYS A N 1
ATOM 683 C CA . LYS A 1 92 ? 9.282 -1.652 -9.717 1.00 94.62 92 LYS A CA 1
ATOM 684 C C . LYS A 1 92 ? 9.674 -0.310 -10.337 1.00 94.62 92 LYS A C 1
ATOM 686 O O . LYS A 1 92 ? 10.393 -0.311 -11.331 1.00 94.62 92 LYS A O 1
ATOM 691 N N . ASP A 1 93 ? 9.224 0.815 -9.774 1.00 94.62 93 ASP A N 1
ATOM 692 C CA . ASP A 1 93 ? 9.557 2.157 -10.275 1.00 94.62 93 ASP A CA 1
ATOM 693 C C . ASP A 1 93 ? 11.066 2.416 -10.177 1.00 94.62 93 ASP A C 1
ATOM 695 O O . ASP A 1 93 ? 11.685 2.849 -11.151 1.00 94.62 93 ASP A O 1
ATOM 699 N N . VAL A 1 94 ? 11.682 2.104 -9.032 1.00 93.75 94 VAL A N 1
ATOM 700 C CA . VAL A 1 94 ? 13.124 2.300 -8.812 1.00 93.75 94 VAL A CA 1
ATOM 701 C C . VAL A 1 94 ? 13.964 1.377 -9.698 1.00 93.75 94 VAL A C 1
ATOM 703 O O . VAL A 1 94 ? 14.912 1.847 -10.333 1.00 93.75 94 VAL A O 1
ATOM 706 N N . ASP A 1 95 ? 13.610 0.095 -9.778 1.00 94.50 95 ASP A N 1
ATOM 707 C CA . ASP A 1 95 ? 14.368 -0.897 -10.549 1.00 94.50 95 ASP A CA 1
ATOM 708 C C . ASP A 1 95 ? 14.169 -0.728 -12.064 1.00 94.50 95 ASP A C 1
ATOM 710 O O . ASP A 1 95 ? 15.090 -0.963 -12.847 1.00 94.50 95 ASP A O 1
ATOM 714 N N . GLY A 1 96 ? 12.987 -0.269 -12.488 1.00 96.50 96 GLY A N 1
ATOM 715 C CA . GLY A 1 96 ? 12.663 0.002 -13.889 1.00 96.50 96 GLY A CA 1
ATOM 716 C C . GLY A 1 96 ? 13.311 1.274 -14.440 1.00 96.50 96 GLY A C 1
ATOM 717 O O . GLY A 1 96 ? 13.480 1.400 -15.653 1.00 96.50 96 GLY A O 1
ATOM 718 N N . ASN A 1 97 ? 13.701 2.215 -13.573 1.00 96.81 97 ASN A N 1
ATOM 719 C CA . ASN A 1 97 ? 14.342 3.466 -13.969 1.00 96.81 97 ASN A CA 1
ATOM 720 C C . ASN A 1 97 ? 15.450 3.878 -12.975 1.00 96.81 97 ASN A C 1
ATOM 722 O O . ASN A 1 97 ? 15.180 4.555 -11.978 1.00 96.81 97 ASN A O 1
ATOM 726 N N . PRO A 1 98 ? 16.730 3.579 -13.272 1.00 92.19 98 PRO A N 1
ATOM 727 C CA . PRO A 1 98 ? 17.839 3.857 -12.360 1.00 92.19 98 PRO A CA 1
ATOM 728 C C . PRO A 1 98 ? 18.321 5.324 -12.368 1.00 92.19 98 PRO A C 1
ATOM 730 O O . PRO A 1 98 ? 19.381 5.612 -11.808 1.00 92.19 98 PRO A O 1
ATOM 733 N N . SER A 1 99 ? 17.600 6.258 -13.001 1.00 96.56 99 SER A N 1
ATOM 734 C CA . SER A 1 99 ? 17.997 7.674 -13.060 1.00 96.56 99 SER A CA 1
ATOM 735 C C . SER A 1 99 ? 17.997 8.359 -11.685 1.00 96.56 99 SER A C 1
ATOM 737 O O . SER A 1 99 ? 17.261 7.990 -10.767 1.00 96.56 99 SER A O 1
ATOM 739 N N . PHE A 1 100 ? 18.816 9.406 -11.541 1.00 95.12 100 PHE A N 1
ATOM 740 C CA . PHE A 1 100 ? 18.897 10.191 -10.302 1.00 95.12 100 PHE A CA 1
ATOM 741 C C . PHE A 1 100 ? 17.566 10.860 -9.945 1.00 95.12 100 PHE A C 1
ATOM 743 O O . PHE A 1 100 ? 17.176 10.875 -8.780 1.00 95.12 100 PHE A O 1
ATOM 750 N N . GLN A 1 101 ? 16.851 11.360 -10.951 1.00 96.19 101 GLN A N 1
ATOM 751 C CA . GLN A 1 101 ? 15.544 11.993 -10.812 1.00 96.19 101 GLN A CA 1
ATOM 752 C C . GLN A 1 101 ? 14.516 11.006 -10.257 1.00 96.19 101 GLN A C 1
ATOM 754 O O . GLN A 1 101 ? 13.756 11.345 -9.357 1.00 96.19 101 GLN A O 1
ATOM 759 N N . ASN A 1 102 ? 14.530 9.764 -10.749 1.00 96.44 102 ASN A N 1
ATOM 760 C CA . ASN A 1 102 ? 13.633 8.730 -10.258 1.00 96.44 102 ASN A CA 1
ATOM 761 C C . ASN A 1 102 ? 13.940 8.353 -8.803 1.00 96.44 102 ASN A C 1
ATOM 763 O O . ASN A 1 102 ? 13.049 8.317 -7.960 1.00 96.44 102 ASN A O 1
ATOM 767 N N . ARG A 1 103 ? 15.224 8.179 -8.471 1.00 92.50 103 ARG A N 1
ATOM 768 C CA . ARG A 1 103 ? 15.663 7.892 -7.096 1.00 92.50 103 ARG A CA 1
ATOM 769 C C . ARG A 1 103 ? 15.331 9.020 -6.113 1.00 92.50 103 ARG A C 1
ATOM 771 O O . ARG A 1 103 ? 15.076 8.738 -4.943 1.00 92.50 103 ARG A O 1
ATOM 778 N N . ALA A 1 104 ? 15.301 10.278 -6.563 1.00 95.38 104 ALA A N 1
ATOM 779 C CA . ALA A 1 104 ? 14.959 11.424 -5.718 1.00 95.38 104 ALA A CA 1
ATOM 780 C C . ALA A 1 104 ? 13.538 11.331 -5.127 1.00 95.38 104 ALA A C 1
ATOM 782 O O . ALA A 1 104 ? 13.339 11.733 -3.977 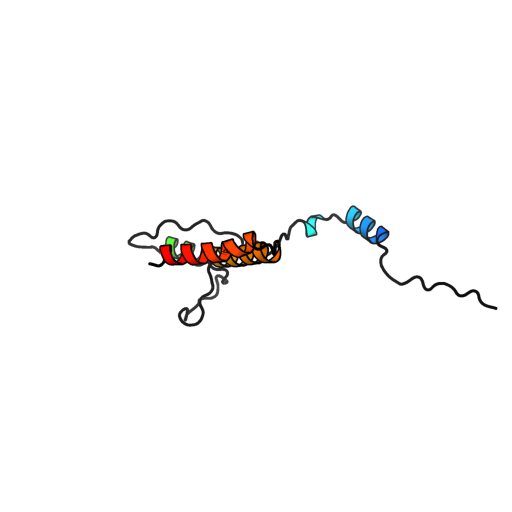1.00 95.38 104 ALA A O 1
ATOM 783 N N . LYS A 1 105 ? 12.589 10.698 -5.839 1.00 95.25 105 LYS A N 1
ATOM 784 C CA . LYS A 1 105 ? 11.214 10.452 -5.364 1.00 95.25 105 LYS A CA 1
ATOM 785 C C . LYS A 1 105 ? 11.174 9.738 -4.008 1.00 95.25 105 LYS A C 1
ATOM 787 O O . LYS A 1 105 ? 10.352 10.070 -3.160 1.00 95.25 105 LYS A O 1
ATOM 792 N N . MET A 1 106 ? 12.092 8.798 -3.754 1.00 93.44 106 MET A N 1
ATOM 793 C CA . MET A 1 106 ? 12.165 8.088 -2.467 1.00 93.44 106 MET A CA 1
ATOM 794 C C . MET A 1 106 ? 12.537 9.024 -1.311 1.00 93.44 106 MET A C 1
ATOM 796 O O . MET A 1 106 ? 12.041 8.881 -0.191 1.00 93.44 106 MET A O 1
ATOM 800 N N . GLY A 1 107 ? 13.395 10.012 -1.579 1.00 93.62 107 GLY A N 1
ATOM 801 C CA . GLY A 1 107 ? 13.739 11.058 -0.620 1.00 93.62 107 GLY A CA 1
ATOM 802 C C . GLY A 1 107 ? 12.529 11.920 -0.260 1.00 93.62 107 GLY A C 1
ATOM 803 O O . GLY A 1 107 ? 12.269 12.145 0.925 1.00 93.62 107 GLY A O 1
ATOM 804 N N . GLU A 1 108 ? 11.764 12.344 -1.268 1.00 94.19 108 GLU A N 1
ATOM 805 C CA . GL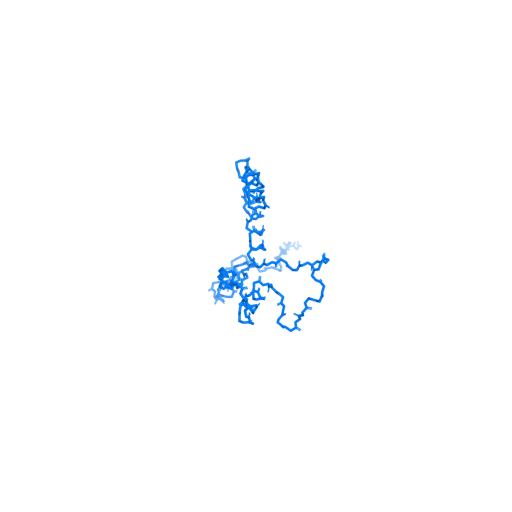U A 1 108 ? 10.519 13.104 -1.099 1.0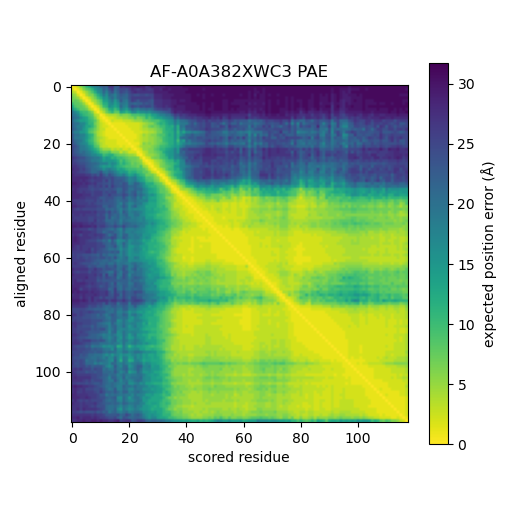0 94.19 108 GLU A CA 1
ATOM 806 C C . GLU A 1 108 ? 9.455 12.296 -0.351 1.00 94.19 108 GLU A C 1
ATOM 808 O O . GLU A 1 108 ? 8.880 12.790 0.620 1.00 94.19 108 GLU A O 1
ATOM 813 N N . GLY A 1 109 ? 9.261 1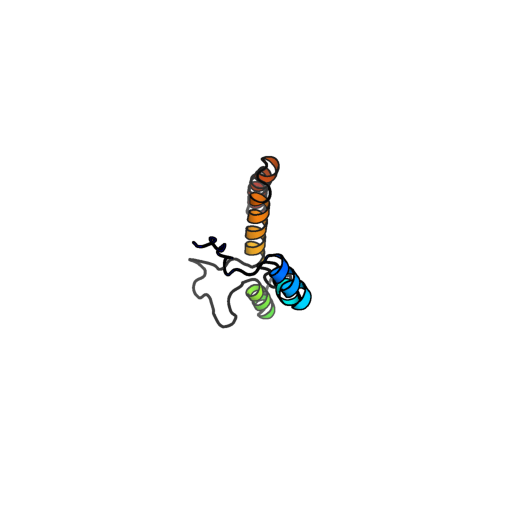1.026 -0.723 1.00 93.12 109 GLY A N 1
ATOM 814 C CA . GLY A 1 109 ? 8.364 10.098 -0.035 1.00 93.12 109 GLY A CA 1
ATOM 815 C C . GLY A 1 109 ? 8.679 10.016 1.458 1.00 93.12 109 GLY A C 1
ATOM 816 O O . GLY A 1 109 ? 7.799 10.226 2.288 1.00 93.12 109 GLY A O 1
ATOM 817 N N . LYS A 1 110 ? 9.962 9.865 1.816 1.00 94.69 110 LYS A N 1
ATOM 818 C CA . LYS A 1 110 ? 10.418 9.865 3.216 1.00 94.69 110 LYS A CA 1
ATOM 819 C C . LYS A 1 110 ? 10.077 11.168 3.953 1.00 94.69 110 LYS A C 1
ATOM 821 O O . LYS A 1 110 ? 9.801 11.142 5.151 1.00 94.69 110 LYS A O 1
ATOM 826 N N . VAL A 1 111 ? 10.178 12.324 3.292 1.00 96.38 111 VAL A N 1
ATOM 827 C CA . VAL A 1 111 ? 9.812 13.626 3.883 1.00 96.38 111 VAL A CA 1
ATOM 828 C C . VAL A 1 111 ? 8.303 13.709 4.093 1.00 96.38 111 VAL A C 1
ATOM 830 O O . VAL A 1 111 ? 7.865 14.119 5.166 1.00 96.38 111 VAL A O 1
ATOM 833 N N . ASN A 1 112 ? 7.517 13.291 3.105 1.00 95.19 112 ASN A N 1
ATOM 834 C CA . ASN A 1 112 ? 6.061 13.328 3.174 1.00 95.19 112 ASN A CA 1
ATOM 835 C C . ASN A 1 112 ? 5.515 12.376 4.244 1.00 95.19 112 ASN A C 1
ATOM 837 O O . ASN A 1 112 ? 4.665 12.794 5.023 1.00 95.19 112 ASN A O 1
ATOM 841 N N . THR A 1 113 ? 6.064 11.164 4.383 1.00 95.00 113 THR A N 1
ATOM 842 C CA . THR A 1 113 ? 5.693 10.243 5.471 1.00 95.00 113 THR A CA 1
ATOM 843 C C . THR A 1 113 ? 5.877 10.887 6.845 1.00 95.00 113 THR A C 1
ATOM 845 O O . THR A 1 113 ? 4.994 10.775 7.689 1.00 95.00 113 THR A O 1
ATOM 848 N N . ARG A 1 114 ? 6.974 11.626 7.074 1.00 95.69 114 ARG A N 1
ATOM 849 C CA . ARG A 1 114 ? 7.184 12.324 8.357 1.00 95.69 114 ARG A CA 1
ATOM 850 C C . ARG A 1 114 ? 6.112 13.370 8.654 1.00 95.69 114 ARG A C 1
ATOM 852 O O . ARG A 1 114 ? 5.770 13.531 9.813 1.00 95.69 114 ARG A O 1
ATOM 859 N N . LYS A 1 115 ? 5.584 14.056 7.637 1.00 96.69 115 LYS A N 1
ATOM 860 C CA . LYS A 1 115 ? 4.509 15.049 7.814 1.00 96.69 115 LYS A CA 1
ATOM 861 C C . LYS A 1 115 ? 3.166 14.416 8.182 1.00 96.69 115 LYS A C 1
ATOM 863 O O . LYS A 1 11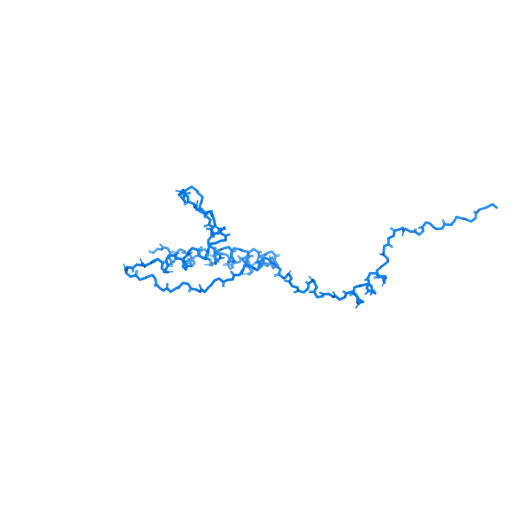5 ? 2.330 15.102 8.740 1.00 96.69 115 LYS A O 1
ATOM 868 N N . ILE A 1 116 ? 2.950 13.152 7.816 1.00 94.25 116 ILE A N 1
ATOM 869 C CA . ILE A 1 116 ? 1.712 12.420 8.121 1.00 94.25 116 ILE A CA 1
ATOM 870 C C . ILE A 1 116 ? 1.770 11.809 9.530 1.00 94.25 116 ILE A C 1
ATOM 872 O O . ILE A 1 116 ? 0.736 11.638 10.163 1.00 94.25 116 ILE A O 1
ATOM 876 N N . LEU A 1 117 ? 2.969 11.453 10.007 1.00 91.50 117 LEU A N 1
ATOM 877 C CA . LEU A 1 117 ? 3.172 10.819 11.315 1.00 91.50 117 LEU A CA 1
ATOM 878 C C . LEU A 1 117 ? 3.328 11.803 12.485 1.00 91.50 117 LEU A C 1
ATOM 880 O O . LEU A 1 117 ? 3.192 11.374 13.629 1.00 91.50 117 LEU A O 1
ATOM 884 N N . ALA A 1 118 ? 3.698 13.055 12.208 1.00 71.62 118 ALA A N 1
ATOM 885 C CA . ALA A 1 118 ? 3.913 14.109 13.202 1.00 71.62 118 ALA A CA 1
ATOM 886 C C . ALA A 1 118 ? 2.633 14.914 13.438 1.00 71.62 118 ALA A C 1
ATOM 888 O O . ALA A 1 118 ? 2.410 15.297 14.607 1.00 71.62 118 ALA A O 1
#

Secondary structure (DSSP, 8-state):
---------SS--HHHHHHHHHHH-THHHHT--SS----PPPPPPPPSS--HHHHHHHHHTS-S-TT---S-TTT-PPPPHHHHHHHHHHHHHHHH---HHHHHHHHHHHHHHHHHH-

Mean predicted aligned error: 12.67 Å